Protein AF-A0A7S4JTB4-F1 (afdb_monomer_lite)

pLDDT: mean 76.9, std 19.23, range [37.88, 97.69]

Foldseek 3Di:
DDDDDDDDDDDDDDDDDPDDDDPPPDPDDPPPPPPPDQPPVVVVVVVQVVVPKDADAQWDWDDPSSPDIDIDGPDDDDPPDDGIDGDPVPDDDDDPDDD

Secondary structure (DSSP, 8-state):
----------PPPPPPPP----------------TT----HHHHHHHHHHTT-EE-TTEEEEESSSSSEEEEESSPPPTTS-SEE--GGG---------

Organism: NCBI:txid265563

Radius of gyration: 32.48 Å; chains: 1; bounding box: 74×37×97 Å

Sequence (99 aa):
ATARRYNNARTAPPPPPPSSLASSVANVVNVQESAEGQRDVRSMDEWATNYGVQKAEGFRLNSEDGIDYGVVTDADLPAGGPAVFVPRQMILSGGRGGA

Structure (mmCIF, N/CA/C/O backbone):
data_AF-A0A7S4JTB4-F1
#
_entry.id   AF-A0A7S4JTB4-F1
#
loop_
_atom_site.group_PDB
_atom_site.id
_atom_site.type_symbol
_atom_site.label_atom_id
_atom_site.label_alt_id
_atom_site.label_comp_id
_atom_site.label_asym_id
_atom_site.label_entity_id
_atom_site.label_seq_id
_atom_site.pdbx_PDB_ins_code
_atom_site.Cartn_x
_atom_site.Cartn_y
_atom_site.Cartn_z
_atom_site.occupancy
_atom_site.B_iso_or_equiv
_atom_site.auth_seq_id
_atom_site.auth_comp_id
_atom_site.auth_asym_id
_atom_site.auth_atom_id
_atom_site.pdbx_PDB_model_num
ATOM 1 N N . ALA A 1 1 ? 55.878 18.435 -79.604 1.00 40.88 1 ALA A N 1
ATOM 2 C CA . ALA A 1 1 ? 54.959 18.755 -78.495 1.00 40.88 1 ALA A CA 1
ATOM 3 C C . ALA A 1 1 ? 53.557 18.910 -79.074 1.00 40.88 1 ALA A C 1
ATOM 5 O O . ALA A 1 1 ? 53.328 19.862 -79.805 1.00 40.88 1 ALA A O 1
ATOM 6 N N . THR A 1 2 ? 52.655 17.958 -78.826 1.00 39.53 2 THR A N 1
ATOM 7 C CA . THR A 1 2 ? 51.287 17.974 -79.375 1.00 39.53 2 THR A CA 1
ATOM 8 C C . THR A 1 2 ? 50.309 17.939 -78.207 1.00 39.53 2 THR A C 1
ATOM 10 O O . THR A 1 2 ? 50.268 16.962 -77.461 1.00 39.53 2 THR A O 1
ATOM 13 N N . ALA A 1 3 ? 49.575 19.036 -78.001 1.00 42.66 3 ALA A N 1
ATOM 14 C CA . ALA A 1 3 ? 48.685 19.228 -76.864 1.00 42.66 3 ALA A CA 1
ATOM 15 C C . ALA A 1 3 ? 47.226 18.882 -77.209 1.00 42.66 3 ALA A C 1
ATOM 17 O O . ALA A 1 3 ? 46.612 19.487 -78.080 1.00 42.66 3 ALA A O 1
ATOM 18 N N . ARG A 1 4 ? 46.732 17.884 -76.468 1.00 41.28 4 ARG A N 1
ATOM 19 C CA . ARG A 1 4 ? 45.391 17.682 -75.885 1.00 41.28 4 ARG A CA 1
ATOM 20 C C . ARG A 1 4 ? 44.133 18.041 -76.694 1.00 41.28 4 ARG A C 1
ATOM 22 O O . ARG A 1 4 ? 43.732 19.192 -76.816 1.00 41.28 4 ARG A O 1
ATOM 29 N N . ARG A 1 5 ? 43.400 16.971 -77.024 1.00 44.53 5 ARG A N 1
ATOM 30 C CA . ARG A 1 5 ? 41.936 16.933 -77.153 1.00 44.53 5 ARG A CA 1
ATOM 31 C C . ARG A 1 5 ? 41.272 17.292 -75.813 1.00 44.53 5 ARG A C 1
ATOM 33 O O . ARG A 1 5 ? 41.669 16.750 -74.784 1.00 44.53 5 ARG A O 1
ATOM 40 N N . TYR A 1 6 ? 40.217 18.102 -75.844 1.00 37.88 6 TYR A N 1
ATOM 41 C CA . TYR A 1 6 ? 39.200 18.149 -74.790 1.00 37.88 6 TYR A CA 1
ATOM 42 C C . TYR A 1 6 ? 38.016 17.290 -75.240 1.00 37.88 6 TYR A C 1
ATOM 44 O O . TYR A 1 6 ? 37.432 17.567 -76.284 1.00 37.88 6 TYR A O 1
ATOM 52 N N . ASN A 1 7 ? 37.671 16.249 -74.480 1.00 49.00 7 ASN A N 1
ATOM 53 C CA . ASN A 1 7 ? 36.415 15.523 -74.653 1.00 49.00 7 ASN A CA 1
ATOM 54 C C . ASN A 1 7 ? 35.642 15.607 -73.332 1.00 49.00 7 ASN A C 1
ATOM 56 O O . ASN A 1 7 ? 36.079 15.070 -72.316 1.00 49.00 7 ASN A O 1
ATOM 60 N N . ASN A 1 8 ? 34.532 16.343 -73.349 1.00 50.09 8 ASN A N 1
ATOM 61 C CA . ASN A 1 8 ? 33.604 16.479 -72.232 1.00 50.09 8 ASN A CA 1
ATOM 62 C C . ASN A 1 8 ? 32.830 15.168 -72.046 1.00 50.09 8 ASN A C 1
ATOM 64 O O . ASN A 1 8 ? 32.005 14.825 -72.888 1.00 50.09 8 ASN A O 1
ATOM 68 N N . ALA A 1 9 ? 33.030 14.482 -70.923 1.00 43.50 9 ALA A N 1
ATOM 69 C CA . ALA A 1 9 ? 32.124 13.438 -70.456 1.00 43.50 9 ALA A CA 1
ATOM 70 C C . ALA A 1 9 ? 31.444 13.928 -69.169 1.00 43.50 9 ALA A C 1
ATOM 72 O O . ALA A 1 9 ? 32.070 13.999 -68.114 1.00 43.50 9 ALA A O 1
ATOM 73 N N . ARG A 1 10 ? 30.163 14.310 -69.262 1.00 48.00 10 ARG A N 1
ATOM 74 C CA . ARG A 1 10 ? 29.300 14.532 -68.092 1.00 48.00 10 ARG A CA 1
ATOM 75 C C . ARG A 1 10 ? 28.951 13.170 -67.492 1.00 48.00 10 ARG A C 1
ATOM 77 O O . ARG A 1 10 ? 28.221 12.404 -68.111 1.00 48.00 10 ARG A O 1
ATOM 84 N N . THR A 1 11 ? 29.459 12.875 -66.304 1.00 56.25 11 THR A N 1
ATOM 85 C CA . THR A 1 11 ? 29.072 11.707 -65.501 1.00 56.25 11 THR A CA 1
ATOM 86 C C . THR A 1 11 ? 27.776 12.008 -64.747 1.00 56.25 11 THR A C 1
ATOM 88 O O . THR A 1 11 ? 27.712 12.983 -64.000 1.00 56.25 11 THR A O 1
ATO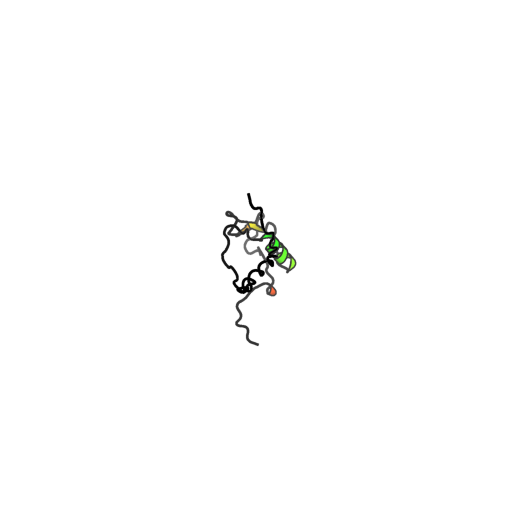M 91 N N . ALA A 1 12 ? 26.737 11.197 -64.957 1.00 59.25 12 ALA A N 1
ATOM 92 C CA . ALA A 1 12 ? 25.500 11.249 -64.175 1.00 59.25 12 ALA A CA 1
ATOM 93 C C . ALA A 1 12 ? 25.758 10.826 -62.709 1.00 59.25 12 ALA A C 1
ATOM 95 O O . ALA A 1 12 ? 26.659 10.014 -62.475 1.00 59.25 12 ALA A O 1
ATOM 96 N N . PRO A 1 13 ? 25.007 11.355 -61.723 1.00 62.97 13 PRO A N 1
ATOM 97 C CA . PRO A 1 13 ? 25.146 10.937 -60.329 1.00 62.97 13 PRO A CA 1
ATOM 98 C C . PRO A 1 13 ? 24.696 9.475 -60.135 1.00 62.97 13 PRO A C 1
ATOM 100 O O . PRO A 1 13 ? 23.813 9.008 -60.861 1.00 62.97 13 PRO A O 1
ATOM 103 N N . PRO A 1 14 ? 25.289 8.742 -59.173 1.00 66.19 14 PRO A N 1
ATOM 104 C CA . PRO A 1 14 ? 24.919 7.357 -58.894 1.00 66.19 14 PRO A CA 1
ATOM 105 C C . PRO A 1 14 ? 23.475 7.253 -58.368 1.00 66.19 14 PRO A C 1
ATOM 107 O O . PRO A 1 14 ? 22.991 8.190 -57.726 1.00 66.19 14 PRO A O 1
ATOM 110 N N . PRO A 1 15 ? 22.778 6.127 -58.616 1.00 68.31 15 PRO A N 1
ATOM 111 C CA . PRO A 1 15 ? 21.440 5.902 -58.079 1.00 68.31 15 PRO A CA 1
ATOM 112 C C . PRO A 1 15 ? 21.463 5.842 -56.541 1.00 68.31 15 PRO A C 1
ATOM 114 O O . PRO A 1 15 ? 22.468 5.420 -55.960 1.00 68.31 15 PRO A O 1
ATOM 117 N N . PRO A 1 16 ? 20.367 6.240 -55.867 1.00 68.38 16 PRO A N 1
ATOM 118 C CA . PRO A 1 16 ? 20.259 6.106 -54.419 1.00 68.38 16 PRO A CA 1
ATOM 119 C C . PRO A 1 16 ? 20.308 4.624 -54.001 1.00 68.38 16 PRO A C 1
ATOM 121 O O . PRO A 1 16 ? 19.857 3.758 -54.759 1.00 68.38 16 PRO A O 1
ATOM 124 N N . PRO A 1 17 ? 20.841 4.309 -52.806 1.00 66.50 17 PRO A N 1
ATOM 125 C CA . PRO A 1 17 ? 20.859 2.943 -52.293 1.00 66.50 17 PRO A CA 1
ATOM 126 C C . PRO A 1 17 ? 19.429 2.408 -52.085 1.00 66.50 17 PRO A C 1
ATOM 128 O O . PRO A 1 17 ? 18.518 3.195 -51.807 1.00 66.50 17 PRO A O 1
ATOM 131 N N . PRO A 1 18 ? 19.208 1.083 -52.193 1.00 56.19 18 PRO A N 1
ATOM 132 C CA . PRO A 1 18 ? 17.899 0.491 -51.943 1.00 56.19 18 PRO A CA 1
ATOM 133 C C . PRO A 1 18 ? 17.479 0.734 -50.490 1.00 56.19 18 PRO A C 1
ATOM 135 O O . PRO A 1 18 ? 18.248 0.491 -49.561 1.00 56.19 18 PRO A O 1
ATOM 138 N N . SER A 1 19 ? 16.249 1.218 -50.307 1.00 64.44 19 SER A N 1
ATOM 139 C CA . SER A 1 19 ? 15.635 1.447 -49.001 1.00 64.44 19 SER A CA 1
ATOM 140 C C . SER A 1 19 ? 15.664 0.165 -48.169 1.00 64.44 19 SER A C 1
ATOM 142 O O . SER A 1 19 ? 15.027 -0.835 -48.498 1.00 64.44 19 SER A O 1
ATOM 144 N N . SER A 1 20 ? 16.437 0.198 -47.090 1.00 59.25 20 SER A N 1
ATOM 145 C CA . SER A 1 20 ? 16.555 -0.872 -46.111 1.00 59.25 20 SER A CA 1
ATOM 146 C C . SER A 1 20 ? 15.214 -1.120 -45.410 1.00 59.25 20 SER A C 1
ATOM 148 O O . SER A 1 20 ? 14.720 -0.259 -44.691 1.00 59.25 20 SER A O 1
ATOM 150 N N . LEU A 1 21 ? 14.658 -2.299 -45.701 1.00 47.50 21 LEU A N 1
ATOM 151 C CA . LEU A 1 21 ? 13.802 -3.191 -44.908 1.00 47.50 21 LEU A CA 1
ATOM 152 C C . LEU A 1 21 ? 12.945 -2.547 -43.806 1.00 47.50 21 LEU A C 1
ATOM 154 O O . LEU A 1 21 ? 13.442 -2.070 -42.791 1.00 47.50 21 LEU A O 1
ATOM 158 N N . ALA A 1 22 ? 11.629 -2.645 -44.001 1.00 53.72 22 ALA A N 1
ATOM 159 C CA . ALA A 1 22 ? 10.598 -2.320 -43.030 1.00 53.72 22 ALA A CA 1
ATOM 160 C C . ALA A 1 22 ? 10.946 -2.833 -41.623 1.00 53.72 22 ALA A C 1
ATOM 162 O O . ALA A 1 22 ? 11.211 -4.023 -41.436 1.00 53.72 22 ALA A O 1
ATOM 163 N N . SER A 1 23 ? 10.884 -1.938 -40.634 1.00 52.12 23 SER A N 1
ATOM 164 C CA . SER A 1 23 ? 10.853 -2.303 -39.221 1.00 52.12 23 SER A CA 1
ATOM 165 C C . SER A 1 23 ? 9.653 -3.214 -38.980 1.00 52.12 23 SER A C 1
ATOM 167 O O . SER A 1 23 ? 8.528 -2.751 -38.805 1.00 52.12 23 SER A O 1
ATOM 169 N N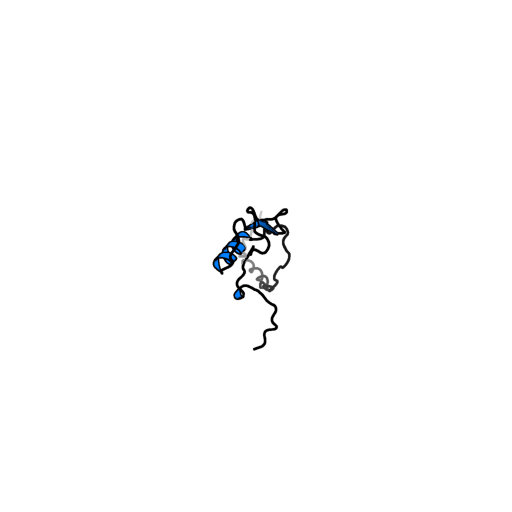 . SER A 1 24 ? 9.884 -4.524 -38.979 1.00 57.94 24 SER A N 1
ATOM 170 C CA . SER A 1 24 ? 8.979 -5.463 -38.335 1.00 57.94 24 SER A CA 1
ATOM 171 C C . SER A 1 24 ? 9.022 -5.131 -36.852 1.00 57.94 24 SER A C 1
ATOM 173 O O . SER A 1 24 ? 9.948 -5.536 -36.150 1.00 57.94 24 SER A O 1
ATOM 175 N N . VAL A 1 25 ? 8.050 -4.348 -36.386 1.00 57.56 25 VAL A N 1
ATOM 176 C CA . VAL A 1 25 ? 7.811 -4.143 -34.961 1.00 57.56 25 VAL A CA 1
ATOM 177 C C . VAL A 1 25 ? 7.426 -5.510 -34.413 1.00 57.56 25 VAL A C 1
ATOM 179 O O . VAL A 1 25 ? 6.289 -5.958 -34.536 1.00 57.56 25 VAL A O 1
ATOM 182 N N . ALA A 1 26 ? 8.413 -6.239 -33.905 1.00 60.06 26 ALA A N 1
ATOM 183 C CA . ALA A 1 26 ? 8.149 -7.446 -33.162 1.00 60.06 26 ALA A CA 1
ATOM 184 C C . ALA A 1 26 ? 7.350 -6.998 -31.932 1.00 60.06 26 ALA A C 1
ATOM 186 O O . ALA A 1 26 ? 7.824 -6.154 -31.173 1.00 60.06 26 ALA A O 1
ATOM 187 N N . ASN A 1 27 ? 6.134 -7.520 -31.753 1.00 66.06 27 ASN A N 1
ATOM 188 C CA . ASN A 1 27 ? 5.347 -7.360 -30.524 1.00 66.06 27 ASN A CA 1
ATOM 189 C C . ASN A 1 27 ? 6.016 -8.150 -29.385 1.00 66.06 27 ASN A C 1
ATOM 191 O O . ASN A 1 27 ? 5.439 -9.070 -28.812 1.00 66.06 27 ASN A O 1
ATOM 195 N N . VAL A 1 28 ? 7.286 -7.859 -29.127 1.00 66.06 28 VAL A N 1
ATOM 196 C CA . VAL A 1 28 ? 8.102 -8.498 -28.111 1.00 66.06 28 VAL A CA 1
ATOM 197 C C . VAL A 1 28 ? 8.060 -7.574 -26.914 1.00 66.06 28 VAL A C 1
ATOM 199 O O . VAL A 1 28 ? 8.659 -6.501 -26.909 1.00 66.06 28 VAL A O 1
ATOM 202 N N . VAL A 1 29 ? 7.307 -7.993 -25.903 1.00 66.44 29 VAL A N 1
ATOM 203 C CA . VAL A 1 29 ? 7.379 -7.382 -24.581 1.00 66.44 29 VAL A CA 1
ATOM 204 C C . VAL A 1 29 ? 8.640 -7.927 -23.928 1.00 66.44 29 VAL A C 1
ATOM 206 O O . VAL A 1 29 ? 8.738 -9.123 -23.654 1.00 66.44 29 VAL A O 1
ATOM 209 N N . ASN A 1 30 ? 9.630 -7.062 -23.722 1.00 68.38 30 ASN A N 1
ATOM 210 C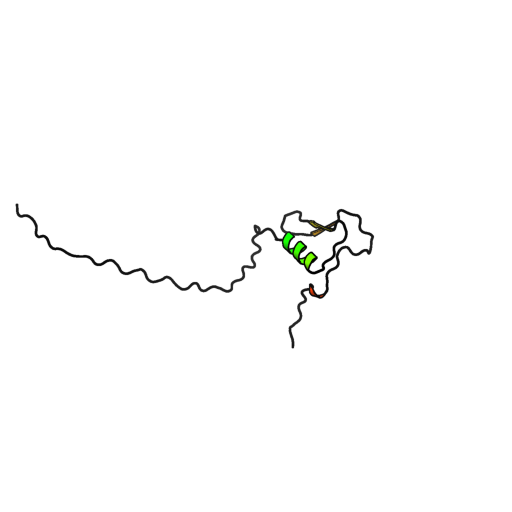 CA . ASN A 1 30 ? 10.795 -7.417 -22.932 1.00 68.38 30 ASN A CA 1
ATOM 211 C C . ASN A 1 30 ? 10.375 -7.522 -21.459 1.00 68.38 30 ASN A C 1
ATOM 213 O O . ASN A 1 30 ? 10.138 -6.505 -20.816 1.00 68.38 30 ASN A O 1
ATOM 217 N N . VAL A 1 31 ? 10.262 -8.750 -20.948 1.00 67.81 31 VAL A N 1
ATOM 218 C CA . VAL A 1 31 ? 9.991 -9.040 -19.525 1.00 67.81 31 VAL A CA 1
ATOM 219 C C . VAL A 1 31 ? 11.299 -9.249 -18.754 1.00 67.81 31 VAL A C 1
ATOM 221 O O . VAL A 1 31 ? 11.282 -9.691 -17.611 1.00 67.81 31 VAL A O 1
ATOM 224 N N . GLN A 1 32 ? 12.460 -8.973 -19.363 1.00 67.00 32 GLN A N 1
ATOM 225 C CA . GLN A 1 32 ? 13.691 -8.891 -18.585 1.00 67.00 32 GLN A CA 1
ATOM 226 C C .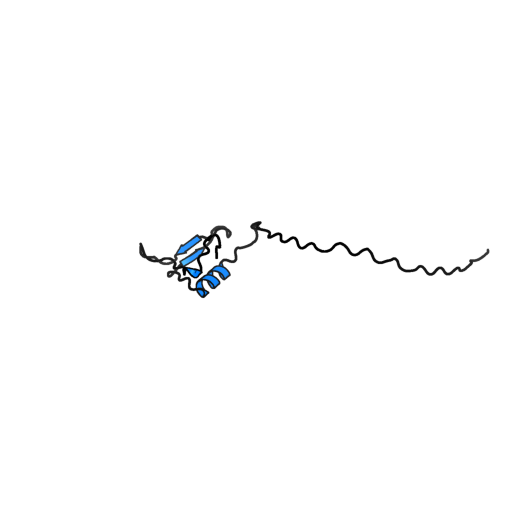 GLN A 1 32 ? 13.502 -7.768 -17.569 1.00 67.00 32 GLN A C 1
ATOM 228 O O . GLN A 1 32 ? 13.359 -6.603 -17.938 1.00 67.00 32 GLN A O 1
ATOM 233 N N . GLU A 1 33 ? 13.493 -8.138 -16.294 1.00 60.16 33 GLU A N 1
ATOM 234 C CA . GLU A 1 33 ? 13.724 -7.211 -15.202 1.00 60.16 33 GLU A CA 1
ATOM 235 C C . GLU A 1 33 ? 15.153 -6.708 -15.407 1.00 60.16 33 GLU A C 1
ATOM 237 O O . GLU A 1 33 ? 16.125 -7.377 -15.060 1.00 60.16 33 GLU A O 1
ATOM 242 N N . SER A 1 34 ? 15.311 -5.593 -16.126 1.00 57.84 34 SER A N 1
ATOM 243 C CA . SER A 1 34 ? 16.595 -4.912 -16.169 1.00 57.84 34 SER A CA 1
ATOM 244 C C . SER A 1 34 ? 16.943 -4.642 -14.713 1.00 57.84 34 SER A C 1
ATOM 246 O O . SER A 1 34 ? 16.262 -3.850 -14.073 1.00 57.84 34 SER A O 1
ATOM 248 N N . ALA A 1 35 ? 17.980 -5.297 -14.193 1.00 52.59 35 ALA A N 1
ATOM 249 C CA . ALA A 1 35 ? 18.470 -5.114 -12.825 1.00 52.59 35 ALA A CA 1
ATOM 250 C C . ALA A 1 35 ? 18.848 -3.647 -12.502 1.00 52.59 35 ALA A C 1
ATOM 252 O O . ALA A 1 35 ? 19.187 -3.319 -11.374 1.00 52.59 35 ALA A O 1
ATOM 253 N N . GLU A 1 36 ? 18.783 -2.762 -13.501 1.00 53.88 36 GLU A N 1
ATOM 254 C CA . GLU A 1 36 ? 19.045 -1.325 -13.436 1.00 53.88 36 GLU A CA 1
ATOM 255 C C . GLU A 1 36 ? 17.761 -0.467 -13.444 1.00 53.88 36 GLU A C 1
ATOM 257 O O . GLU A 1 36 ? 17.818 0.750 -13.274 1.00 53.88 36 GLU A O 1
ATOM 262 N N . GLY A 1 37 ? 16.591 -1.072 -13.669 1.00 62.09 37 GLY A N 1
ATOM 263 C CA . GLY A 1 37 ? 15.306 -0.384 -13.708 1.00 62.09 37 GLY A CA 1
ATOM 264 C C . GLY A 1 37 ? 14.696 -0.293 -12.317 1.00 62.09 37 GLY A C 1
ATOM 265 O O . GLY A 1 37 ? 13.999 -1.209 -11.890 1.00 62.09 37 GLY A O 1
ATOM 266 N N . GLN A 1 38 ? 14.940 0.816 -11.617 1.00 72.31 38 GLN A N 1
ATOM 267 C CA . GLN A 1 38 ? 14.274 1.128 -10.351 1.00 72.31 38 GLN A CA 1
ATOM 268 C C . GLN A 1 38 ? 12.751 0.950 -10.500 1.00 72.31 38 GLN A C 1
ATOM 270 O O . GLN A 1 38 ? 12.136 1.562 -11.378 1.00 72.31 38 GLN A O 1
ATOM 275 N N . ARG A 1 39 ? 12.126 0.128 -9.645 1.00 80.69 39 ARG A N 1
ATOM 276 C CA . ARG A 1 39 ? 10.662 -0.011 -9.628 1.00 80.69 39 ARG A CA 1
ATOM 277 C C . ARG A 1 39 ? 10.026 1.342 -9.298 1.00 80.69 39 ARG A C 1
ATOM 279 O O . ARG A 1 39 ? 10.397 1.979 -8.312 1.00 80.69 39 ARG A O 1
ATOM 286 N N . ASP A 1 40 ? 9.032 1.761 -10.080 1.00 86.81 40 ASP A N 1
ATOM 287 C CA . ASP A 1 40 ? 8.265 2.983 -9.811 1.00 86.81 40 ASP A CA 1
ATOM 288 C C . ASP A 1 40 ? 7.210 2.746 -8.718 1.00 86.81 40 ASP A C 1
ATOM 290 O O . ASP A 1 40 ? 5.997 2.683 -8.937 1.00 86.81 40 ASP A O 1
ATOM 294 N N . VAL A 1 41 ? 7.709 2.545 -7.502 1.00 90.50 41 VAL A N 1
ATOM 295 C CA . VAL A 1 41 ? 6.893 2.257 -6.321 1.00 90.50 41 VAL A CA 1
ATOM 296 C C . VAL A 1 41 ? 6.115 3.490 -5.874 1.00 90.50 41 VAL A C 1
ATOM 298 O O . VAL A 1 41 ? 5.008 3.367 -5.353 1.00 90.50 41 VAL A O 1
ATOM 301 N N . ARG A 1 42 ? 6.666 4.684 -6.113 1.00 90.69 42 ARG A N 1
ATOM 302 C CA . ARG A 1 42 ? 6.025 5.941 -5.735 1.00 90.69 42 ARG A CA 1
ATOM 303 C C . ARG A 1 42 ? 4.741 6.155 -6.525 1.00 90.69 42 ARG A C 1
ATOM 305 O O . ARG A 1 42 ? 3.699 6.378 -5.912 1.00 90.69 42 ARG A O 1
ATOM 312 N N . SER A 1 43 ? 4.791 6.066 -7.854 1.00 93.06 43 SER A N 1
ATOM 313 C CA . SER A 1 43 ? 3.577 6.242 -8.652 1.00 93.06 43 SER A CA 1
ATOM 314 C C . SER A 1 43 ? 2.576 5.112 -8.427 1.00 93.06 43 SER A C 1
ATOM 316 O O . SER A 1 43 ? 1.374 5.365 -8.468 1.00 93.06 43 SER A O 1
ATOM 318 N N . MET A 1 44 ? 3.035 3.896 -8.107 1.00 93.81 44 MET A N 1
ATOM 319 C CA . MET A 1 44 ? 2.149 2.805 -7.687 1.00 93.81 44 MET A CA 1
ATOM 320 C C . MET A 1 44 ? 1.409 3.126 -6.379 1.00 93.81 44 MET A C 1
ATOM 322 O O . MET A 1 44 ? 0.193 2.959 -6.325 1.00 93.81 44 MET A O 1
ATOM 326 N N . ASP A 1 45 ? 2.101 3.631 -5.354 1.00 95.00 45 ASP A N 1
ATOM 327 C CA . ASP A 1 45 ? 1.493 3.992 -4.064 1.00 95.00 45 ASP A CA 1
ATOM 328 C C . ASP A 1 45 ? 0.533 5.192 -4.181 1.00 95.00 45 ASP A C 1
ATOM 330 O O . ASP A 1 45 ? -0.566 5.186 -3.610 1.00 95.00 45 ASP A O 1
ATOM 334 N N . GLU A 1 46 ? 0.911 6.200 -4.974 1.00 95.88 46 GLU A N 1
ATOM 335 C CA . GLU A 1 46 ? 0.057 7.349 -5.298 1.00 95.88 46 GLU A CA 1
ATOM 336 C C . GLU A 1 46 ? -1.201 6.898 -6.058 1.00 95.88 46 GLU A C 1
ATOM 338 O O . GLU A 1 46 ? -2.320 7.258 -5.682 1.00 95.88 46 GLU A O 1
ATOM 343 N N . TRP A 1 47 ? -1.046 6.057 -7.086 1.00 96.19 47 TRP A N 1
ATOM 344 C CA . TRP A 1 47 ? -2.169 5.458 -7.807 1.00 96.19 47 TRP A CA 1
ATOM 345 C C . TRP A 1 47 ? -3.064 4.652 -6.865 1.00 96.19 47 TRP A C 1
ATOM 347 O O . TRP A 1 47 ? -4.276 4.855 -6.847 1.00 96.19 47 TRP A O 1
ATOM 357 N N . ALA A 1 48 ? -2.489 3.787 -6.033 1.00 96.44 48 ALA A N 1
ATOM 358 C CA . ALA A 1 48 ? -3.253 2.935 -5.137 1.00 96.44 48 ALA A CA 1
ATOM 359 C C . ALA A 1 48 ? -4.116 3.757 -4.168 1.00 96.44 48 ALA A C 1
ATOM 361 O O . ALA A 1 48 ? -5.316 3.505 -4.020 1.00 96.44 48 ALA A O 1
ATOM 362 N N . THR A 1 49 ? -3.518 4.788 -3.569 1.00 96.25 49 THR A N 1
ATOM 363 C CA . THR A 1 49 ? -4.207 5.712 -2.659 1.00 96.25 49 THR A CA 1
ATOM 364 C C . THR A 1 49 ? -5.339 6.451 -3.381 1.00 96.25 49 THR A C 1
ATOM 366 O O . THR A 1 49 ? -6.459 6.520 -2.874 1.00 96.25 49 THR A O 1
ATOM 369 N N . ASN A 1 50 ? -5.094 6.920 -4.609 1.00 97.44 50 ASN A N 1
ATOM 370 C CA . ASN A 1 50 ? -6.100 7.612 -5.423 1.00 97.44 50 ASN A CA 1
ATOM 371 C C . ASN A 1 50 ? -7.293 6.722 -5.816 1.00 97.44 50 ASN A C 1
ATOM 373 O O . ASN A 1 50 ? -8.380 7.238 -6.070 1.00 97.44 50 ASN A O 1
ATOM 377 N N . TYR A 1 51 ? -7.117 5.398 -5.844 1.00 97.00 51 TYR A N 1
ATOM 378 C CA . TYR A 1 51 ? -8.172 4.431 -6.168 1.00 97.00 51 TYR A CA 1
ATOM 379 C C . TYR A 1 51 ? -8.807 3.764 -4.934 1.00 97.00 51 TYR A C 1
ATOM 381 O O . TYR A 1 51 ? -9.614 2.839 -5.069 1.00 97.00 51 TYR A O 1
ATOM 389 N N . GLY A 1 52 ? -8.524 4.284 -3.735 1.00 96.69 52 GLY A N 1
ATOM 390 C CA . GLY A 1 52 ? -9.240 3.943 -2.505 1.00 96.69 52 GLY A CA 1
ATOM 391 C C . GLY A 1 52 ? -8.515 2.971 -1.577 1.00 96.69 52 GLY A C 1
ATOM 392 O O . GLY A 1 52 ? -9.128 2.512 -0.611 1.00 96.69 52 GLY A O 1
ATOM 393 N N . VAL A 1 53 ? -7.240 2.659 -1.832 1.00 97.69 53 VAL A N 1
ATOM 394 C CA . VAL A 1 53 ? -6.409 1.981 -0.827 1.00 97.69 53 VAL A CA 1
ATOM 395 C C . VAL A 1 53 ? -6.261 2.887 0.389 1.00 97.69 53 VAL A C 1
ATOM 397 O O . VAL A 1 53 ? -5.942 4.069 0.266 1.00 97.69 53 VAL A O 1
ATOM 400 N N . GLN A 1 54 ? -6.489 2.319 1.571 1.00 97.00 54 GLN A N 1
ATOM 401 C CA . GLN A 1 54 ? -6.288 3.004 2.846 1.00 97.00 54 GLN A CA 1
ATOM 402 C C . GLN A 1 54 ? -5.162 2.314 3.603 1.00 97.00 54 GLN A C 1
ATOM 404 O O . GLN A 1 54 ? -5.104 1.085 3.668 1.00 97.00 54 GLN A O 1
ATOM 409 N N . LYS A 1 55 ? -4.266 3.114 4.169 1.00 96.06 55 LYS A N 1
ATOM 410 C CA . LYS A 1 55 ? -3.066 2.661 4.868 1.00 96.06 55 LYS A CA 1
ATOM 411 C C . LYS A 1 55 ? -3.152 3.109 6.321 1.00 96.06 55 LYS A C 1
ATOM 413 O O . LYS A 1 55 ? -3.611 4.222 6.583 1.00 96.06 55 LYS A O 1
ATOM 418 N N . ALA A 1 56 ? -2.740 2.250 7.247 1.00 95.00 56 ALA A N 1
ATOM 419 C CA . ALA A 1 56 ? -2.620 2.636 8.645 1.00 95.00 56 ALA A CA 1
ATOM 420 C C . ALA A 1 56 ? -1.554 3.730 8.822 1.00 95.00 56 ALA A C 1
ATOM 422 O O . ALA A 1 56 ? -0.689 3.928 7.963 1.00 95.00 56 ALA A O 1
ATOM 423 N N . GLU A 1 57 ? -1.612 4.446 9.941 1.00 92.88 57 GLU A N 1
ATOM 424 C CA . GLU A 1 57 ? -0.595 5.441 10.273 1.00 92.88 57 GLU A CA 1
ATOM 425 C C . GLU A 1 57 ? 0.800 4.800 10.312 1.00 92.88 57 GLU A C 1
ATOM 427 O O . GLU A 1 57 ? 0.977 3.681 10.788 1.00 92.88 57 GLU A O 1
ATOM 432 N N . GLY A 1 58 ? 1.793 5.496 9.755 1.00 92.50 58 GLY A N 1
ATOM 433 C CA . GLY A 1 58 ? 3.167 5.003 9.682 1.00 92.50 58 GLY A CA 1
ATOM 434 C C . GLY A 1 58 ? 3.402 3.885 8.661 1.00 92.50 58 GLY A C 1
ATOM 435 O O . GLY A 1 58 ? 4.546 3.476 8.509 1.00 92.50 58 GLY A O 1
ATOM 436 N N . PHE A 1 59 ? 2.386 3.402 7.935 1.00 94.94 59 PHE A N 1
ATOM 437 C CA . PHE A 1 59 ? 2.573 2.408 6.874 1.00 94.94 59 PHE A CA 1
ATOM 438 C C . PHE A 1 59 ? 3.391 2.998 5.720 1.00 94.94 59 PHE A C 1
ATOM 440 O O . PHE A 1 59 ? 2.973 3.975 5.084 1.00 94.94 59 PHE A O 1
ATOM 447 N N . ARG A 1 60 ? 4.529 2.375 5.402 1.00 93.75 60 ARG A N 1
ATOM 448 C CA . ARG A 1 60 ? 5.393 2.768 4.282 1.00 93.75 60 ARG A CA 1
ATOM 449 C C . ARG A 1 60 ? 5.944 1.554 3.540 1.00 93.75 60 ARG A C 1
ATOM 451 O O . ARG A 1 60 ? 6.160 0.492 4.121 1.00 93.75 60 ARG A O 1
ATOM 458 N N . LEU A 1 61 ? 6.185 1.737 2.243 1.00 93.62 61 LEU A N 1
ATOM 459 C CA . LEU A 1 61 ? 6.936 0.788 1.427 1.00 93.62 61 LEU A CA 1
ATOM 460 C C . LEU A 1 61 ? 8.426 1.081 1.586 1.00 93.62 61 LEU A C 1
ATOM 462 O O . LEU A 1 61 ? 8.846 2.231 1.445 1.00 93.62 61 LEU A O 1
ATOM 466 N N . ASN A 1 62 ? 9.208 0.049 1.877 1.00 93.00 62 ASN A N 1
ATOM 467 C CA . ASN A 1 62 ? 10.648 0.151 2.079 1.00 93.00 62 ASN A CA 1
ATOM 468 C C . ASN A 1 62 ? 11.375 -0.972 1.338 1.00 93.00 62 ASN A C 1
ATOM 470 O O . ASN A 1 62 ? 10.802 -2.034 1.106 1.00 93.00 62 ASN A O 1
ATOM 474 N N . SER A 1 63 ? 12.635 -0.742 0.990 1.00 91.31 63 SER A N 1
ATOM 475 C CA . SER A 1 63 ? 13.491 -1.726 0.331 1.00 91.31 63 SER A CA 1
ATOM 476 C C . SER A 1 63 ? 14.894 -1.671 0.926 1.00 91.31 63 SER A C 1
ATOM 478 O O . SER A 1 63 ? 15.375 -0.589 1.266 1.00 91.31 63 SER A O 1
ATOM 480 N N . GLU A 1 64 ? 15.535 -2.831 1.070 1.00 88.38 64 GLU A N 1
ATOM 481 C CA . GLU A 1 64 ? 16.928 -2.933 1.527 1.00 88.38 64 GLU A CA 1
ATOM 482 C C . GLU A 1 64 ? 17.922 -2.879 0.357 1.00 88.38 64 GLU A C 1
ATOM 484 O O . GLU A 1 64 ? 19.029 -2.366 0.516 1.00 88.38 64 GLU A O 1
ATOM 489 N N . ASP A 1 65 ? 17.523 -3.364 -0.822 1.00 86.00 65 ASP A N 1
ATOM 490 C CA . ASP A 1 65 ? 18.369 -3.516 -2.012 1.00 86.00 65 ASP A CA 1
ATOM 491 C C . ASP A 1 65 ? 17.919 -2.661 -3.214 1.00 86.00 65 ASP A C 1
ATOM 493 O O . ASP A 1 65 ? 18.603 -2.606 -4.235 1.00 86.00 65 ASP A O 1
ATOM 497 N N . GLY A 1 66 ? 16.785 -1.966 -3.096 1.00 83.00 66 GLY A N 1
ATOM 498 C CA . GLY A 1 66 ? 16.167 -1.173 -4.160 1.00 83.00 66 GLY A CA 1
ATOM 499 C C . GLY A 1 66 ? 15.383 -1.994 -5.191 1.00 83.00 66 GLY A C 1
ATOM 500 O O . GLY A 1 66 ? 14.838 -1.406 -6.130 1.00 83.00 66 GLY A O 1
ATOM 501 N N . ILE A 1 67 ? 15.309 -3.316 -5.023 1.00 81.94 67 ILE A N 1
ATOM 502 C CA . ILE A 1 67 ? 14.680 -4.259 -5.956 1.00 81.94 67 ILE A CA 1
ATOM 503 C C . ILE A 1 67 ? 13.424 -4.838 -5.309 1.00 81.94 67 ILE A C 1
ATOM 505 O O . ILE A 1 67 ? 12.313 -4.687 -5.837 1.00 81.94 67 ILE A O 1
ATOM 509 N N . ASP A 1 68 ? 13.582 -5.439 -4.132 1.00 85.88 68 ASP A N 1
ATOM 510 C CA . ASP A 1 68 ? 12.493 -6.034 -3.377 1.00 85.88 68 ASP A CA 1
ATOM 511 C C . ASP A 1 68 ? 11.938 -5.037 -2.364 1.00 85.88 68 ASP A C 1
ATOM 513 O O . ASP A 1 68 ? 12.658 -4.449 -1.557 1.00 85.88 68 ASP A O 1
ATOM 517 N N . TYR A 1 69 ? 10.621 -4.830 -2.415 1.00 91.00 69 TYR A N 1
ATOM 518 C CA . TYR A 1 69 ? 9.922 -3.894 -1.543 1.00 91.00 69 TYR A CA 1
ATOM 519 C C . TYR A 1 69 ? 9.028 -4.649 -0.569 1.00 91.00 69 TYR A C 1
ATOM 521 O O . TYR A 1 69 ? 8.190 -5.461 -0.965 1.00 91.00 69 TYR A O 1
ATOM 529 N N . GLY A 1 70 ? 9.196 -4.335 0.710 1.00 92.88 70 GLY A N 1
ATOM 530 C CA . GLY A 1 70 ? 8.356 -4.790 1.804 1.00 92.88 70 GLY A CA 1
ATOM 531 C C . GLY A 1 70 ? 7.566 -3.643 2.427 1.00 92.88 70 GLY A C 1
ATOM 532 O O . GLY A 1 70 ? 7.736 -2.469 2.091 1.00 92.88 70 GLY A O 1
ATOM 533 N N . VAL A 1 71 ? 6.696 -4.003 3.365 1.00 94.12 71 VAL A N 1
ATOM 534 C CA . VAL A 1 71 ? 5.943 -3.053 4.185 1.00 94.12 71 VAL A CA 1
ATOM 535 C C . VAL A 1 71 ? 6.627 -2.917 5.535 1.00 94.12 71 VAL A C 1
ATOM 537 O O . VAL A 1 71 ? 6.967 -3.917 6.166 1.00 94.12 71 VAL A O 1
ATOM 540 N N . VAL A 1 72 ? 6.760 -1.678 5.993 1.00 94.69 72 VAL A N 1
ATOM 541 C CA . VAL A 1 72 ? 7.184 -1.337 7.352 1.00 94.69 72 VAL A CA 1
ATOM 542 C C . VAL A 1 72 ? 6.199 -0.350 7.970 1.00 94.69 72 VAL A C 1
ATOM 544 O O . VAL A 1 72 ? 5.429 0.307 7.264 1.00 94.69 72 VAL A O 1
ATOM 547 N N . THR A 1 73 ? 6.220 -0.253 9.296 1.00 93.44 73 THR A N 1
ATOM 548 C CA . THR A 1 73 ? 5.407 0.698 10.057 1.00 93.44 73 THR A CA 1
ATOM 549 C C . THR A 1 73 ? 6.286 1.487 11.010 1.00 93.44 73 THR A C 1
ATOM 551 O O . THR A 1 73 ? 7.034 0.893 11.783 1.00 93.44 73 THR A O 1
ATOM 554 N N . ASP A 1 74 ? 6.168 2.811 10.991 1.00 93.69 74 ASP A N 1
ATOM 555 C CA . ASP A 1 74 ? 6.881 3.691 11.935 1.00 93.69 74 ASP A CA 1
ATOM 556 C C . ASP A 1 74 ? 6.070 4.028 13.189 1.00 93.69 74 ASP A C 1
ATOM 558 O O . ASP A 1 74 ? 6.540 4.761 14.056 1.00 93.69 74 ASP A O 1
ATOM 562 N N . ALA A 1 75 ? 4.844 3.516 13.265 1.00 91.38 75 ALA A N 1
ATOM 563 C CA . ALA A 1 75 ? 3.955 3.646 14.405 1.00 91.38 75 ALA A CA 1
ATOM 564 C C . ALA A 1 75 ? 3.513 2.257 14.875 1.00 91.38 75 ALA A C 1
ATOM 566 O O . ALA A 1 75 ? 3.400 1.324 14.075 1.0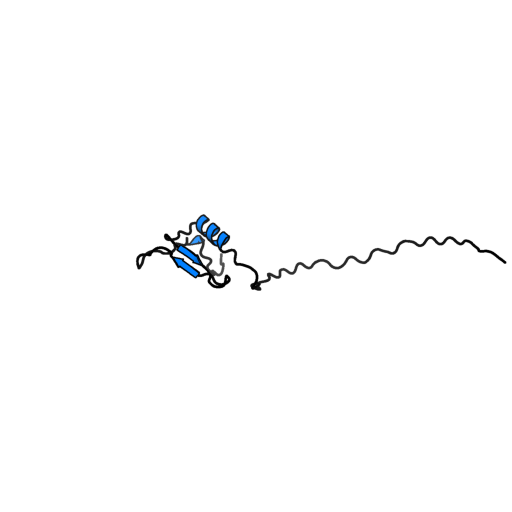0 91.38 75 ALA A O 1
ATOM 567 N N . ASP A 1 76 ? 3.246 2.135 16.174 1.00 93.00 76 ASP A N 1
ATOM 568 C CA . ASP A 1 76 ? 2.714 0.906 16.753 1.00 93.00 76 ASP A CA 1
ATOM 569 C C . ASP A 1 76 ? 1.308 0.634 16.210 1.00 93.00 76 ASP A C 1
ATOM 571 O O . ASP A 1 76 ? 0.405 1.469 16.319 1.00 93.00 76 ASP A O 1
ATOM 575 N N . LEU A 1 77 ? 1.104 -0.566 15.664 1.00 91.31 77 LEU A N 1
ATOM 576 C CA . LEU A 1 77 ? -0.214 -1.035 15.252 1.00 91.31 77 LEU A CA 1
ATOM 577 C C . LEU A 1 77 ? -0.777 -2.024 16.278 1.00 91.31 77 LEU A C 1
ATOM 579 O O . LEU A 1 77 ? -0.078 -2.956 16.688 1.00 91.31 77 LEU A O 1
ATOM 583 N N . PRO A 1 78 ? -2.052 -1.877 16.684 1.00 92.75 78 PRO A N 1
ATOM 584 C CA . PRO A 1 78 ? -2.677 -2.820 17.596 1.00 92.75 78 PRO A CA 1
ATOM 585 C C . PRO A 1 78 ? -2.791 -4.199 16.941 1.00 92.75 78 PRO A C 1
ATOM 587 O O . PRO A 1 78 ? -3.152 -4.328 15.768 1.00 92.75 78 PRO A O 1
ATOM 590 N N . ALA A 1 79 ? -2.536 -5.247 17.723 1.00 93.81 79 ALA A N 1
ATOM 591 C CA . ALA A 1 79 ? -2.696 -6.619 17.261 1.00 93.81 79 ALA A CA 1
ATOM 592 C C . ALA A 1 79 ? -4.137 -6.869 16.778 1.00 93.81 79 ALA A C 1
ATOM 594 O O . ALA A 1 79 ? -5.104 -6.534 17.462 1.00 93.81 79 ALA A O 1
ATOM 595 N N . GLY A 1 80 ? -4.275 -7.456 15.588 1.00 93.00 80 GLY A N 1
ATOM 596 C CA . GLY A 1 80 ? -5.572 -7.684 14.941 1.00 93.00 80 GLY A CA 1
ATOM 597 C C . GLY A 1 80 ? -6.188 -6.446 14.273 1.00 93.00 80 GLY A C 1
ATOM 598 O O . GLY A 1 80 ? -7.255 -6.565 13.673 1.00 93.00 80 GLY A O 1
ATOM 599 N N . GLY A 1 81 ? -5.537 -5.280 14.344 1.00 89.38 81 GLY A N 1
ATOM 600 C CA . GLY A 1 81 ? -5.935 -4.080 13.610 1.00 89.38 81 GLY A CA 1
ATOM 601 C C . GLY A 1 81 ? -5.571 -4.140 12.118 1.00 89.38 81 GLY A C 1
ATOM 602 O O . GLY A 1 81 ? -4.672 -4.888 11.723 1.00 89.38 81 GLY A O 1
ATOM 603 N N . PRO A 1 82 ? -6.254 -3.359 11.261 1.00 92.69 82 PRO A N 1
ATOM 604 C CA . PRO A 1 82 ? -5.957 -3.322 9.833 1.00 92.69 82 PRO A CA 1
ATOM 605 C C . PRO A 1 82 ? -4.683 -2.513 9.553 1.00 92.69 82 PRO A C 1
ATOM 607 O O . PRO A 1 82 ? -4.614 -1.334 9.886 1.00 92.69 82 PRO A O 1
ATOM 610 N N . ALA 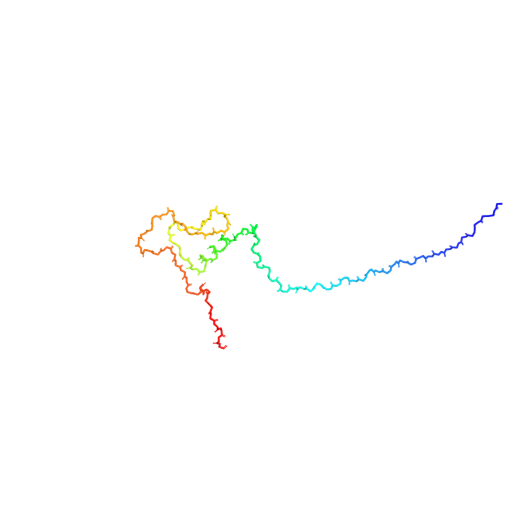A 1 83 ? -3.697 -3.122 8.890 1.00 94.12 83 ALA A N 1
ATOM 611 C CA . ALA A 1 83 ? -2.507 -2.414 8.401 1.00 94.12 83 ALA A CA 1
ATOM 612 C C . ALA A 1 83 ? -2.754 -1.725 7.045 1.00 94.12 83 ALA A C 1
ATOM 614 O O . ALA A 1 83 ? -2.289 -0.614 6.798 1.00 94.12 83 ALA A O 1
ATOM 615 N N . VAL A 1 84 ? -3.514 -2.382 6.166 1.00 95.88 84 VAL A N 1
ATOM 616 C CA . VAL A 1 84 ? -3.888 -1.880 4.842 1.00 95.88 84 VAL A CA 1
ATOM 617 C C . VAL A 1 84 ? -5.264 -2.412 4.461 1.00 95.88 84 VAL A C 1
ATOM 619 O O . VAL A 1 84 ? -5.606 -3.560 4.751 1.00 95.88 84 VAL A O 1
ATOM 622 N N . PHE A 1 85 ? -6.054 -1.579 3.797 1.00 96.56 85 PHE A N 1
ATOM 623 C CA . PHE A 1 85 ? -7.316 -1.954 3.177 1.00 96.56 85 PHE A CA 1
ATOM 624 C C . PHE A 1 85 ? -7.213 -1.758 1.666 1.00 96.56 85 PHE A C 1
ATOM 626 O O . PHE A 1 85 ? -6.868 -0.672 1.200 1.00 96.56 85 PHE A O 1
ATOM 633 N N . VAL A 1 86 ? -7.545 -2.804 0.905 1.00 97.06 86 VAL A N 1
ATOM 634 C CA . VAL A 1 86 ? -7.536 -2.786 -0.562 1.00 97.06 86 VAL A CA 1
ATOM 635 C C . VAL A 1 86 ? -8.961 -2.987 -1.078 1.00 97.06 86 VAL A C 1
ATOM 637 O O . VAL A 1 86 ? -9.572 -4.022 -0.791 1.00 97.06 86 VAL A O 1
ATOM 640 N N . PRO A 1 87 ? -9.510 -2.039 -1.855 1.00 97.31 87 PRO A N 1
ATOM 641 C CA . PRO A 1 87 ? -10.817 -2.209 -2.467 1.00 97.31 87 PRO A CA 1
ATOM 642 C C . PRO A 1 87 ? -10.873 -3.421 -3.402 1.00 97.31 87 PRO A C 1
ATOM 644 O O . PRO A 1 87 ? -9.966 -3.657 -4.200 1.00 97.31 87 PRO A O 1
ATOM 647 N N . ARG A 1 88 ? -11.985 -4.166 -3.370 1.00 95.50 88 ARG A N 1
ATOM 648 C CA . ARG A 1 88 ? -12.151 -5.406 -4.149 1.00 95.50 88 ARG A CA 1
ATOM 649 C C . ARG A 1 88 ? -11.926 -5.210 -5.651 1.00 95.50 88 ARG A C 1
ATOM 651 O O . ARG A 1 88 ? -11.378 -6.098 -6.294 1.00 95.50 88 ARG A O 1
ATOM 658 N N . GLN A 1 89 ? -12.339 -4.073 -6.209 1.00 93.56 89 GLN A N 1
ATOM 659 C CA . GLN A 1 89 ? -12.193 -3.784 -7.639 1.00 93.56 89 GLN A CA 1
ATOM 660 C C . GLN A 1 89 ? -10.736 -3.611 -8.094 1.00 93.56 89 GLN A C 1
ATOM 662 O O . GLN A 1 89 ? -10.472 -3.678 -9.289 1.00 93.56 89 GLN A O 1
ATOM 667 N N . MET A 1 90 ? -9.802 -3.390 -7.165 1.00 94.50 90 MET A N 1
ATOM 668 C CA . MET A 1 90 ? -8.372 -3.278 -7.467 1.00 94.50 90 MET A CA 1
ATOM 669 C C . MET A 1 90 ? -7.658 -4.634 -7.479 1.00 94.50 90 MET A C 1
ATOM 671 O O . MET A 1 90 ? -6.491 -4.713 -7.857 1.00 94.50 90 MET A O 1
ATOM 675 N N . ILE A 1 91 ? -8.337 -5.707 -7.067 1.00 93.19 91 ILE A N 1
ATOM 676 C CA . ILE A 1 91 ? -7.752 -7.044 -7.017 1.00 93.19 91 ILE A CA 1
ATOM 677 C C . ILE A 1 91 ? -7.776 -7.647 -8.421 1.00 93.19 91 ILE A C 1
ATOM 679 O O . ILE A 1 91 ? -8.832 -8.006 -8.945 1.00 93.19 91 ILE A O 1
ATOM 683 N N . LEU A 1 92 ? -6.592 -7.816 -9.009 1.00 89.50 92 LEU A N 1
ATOM 684 C CA . LEU A 1 92 ? -6.421 -8.608 -10.221 1.00 89.50 92 LEU A CA 1
ATOM 685 C C . LEU A 1 92 ? -6.530 -10.092 -9.858 1.00 89.50 92 LEU A C 1
ATOM 687 O O . LEU A 1 92 ? -5.700 -10.635 -9.133 1.00 89.50 92 LEU A O 1
ATOM 691 N N . SER A 1 93 ? -7.576 -10.749 -10.353 1.00 88.19 93 SER A N 1
ATOM 692 C CA . SER A 1 93 ? -7.813 -12.177 -10.146 1.00 88.19 93 SER A CA 1
ATOM 693 C C . SER A 1 93 ? -7.910 -12.885 -11.493 1.00 88.19 93 SER A C 1
ATOM 695 O O . SER A 1 93 ? -8.556 -12.393 -12.418 1.00 88.19 93 SER A O 1
ATOM 697 N N . GLY A 1 94 ? -7.256 -14.040 -11.616 1.00 82.94 94 GLY A N 1
ATOM 698 C CA . GLY A 1 94 ? -7.276 -14.862 -12.824 1.00 82.94 94 GLY A CA 1
ATOM 699 C C . GLY A 1 94 ? -8.614 -15.575 -13.006 1.00 82.94 94 GLY A C 1
ATOM 700 O O . GLY A 1 94 ? -8.734 -16.758 -12.704 1.00 82.94 94 GLY A O 1
ATOM 701 N N . GLY A 1 95 ? -9.627 -14.868 -13.502 1.00 71.88 95 GLY A N 1
ATOM 702 C CA . GLY A 1 95 ? -10.856 -15.477 -14.003 1.00 71.88 95 GLY A CA 1
ATOM 703 C C . GLY A 1 95 ? -10.685 -15.892 -15.463 1.00 71.88 95 GLY A C 1
ATOM 704 O O . GLY A 1 95 ? -10.303 -15.073 -16.298 1.00 71.88 95 GLY A O 1
ATOM 705 N N . ARG A 1 96 ? -10.995 -17.148 -15.805 1.00 55.97 96 ARG A N 1
ATOM 706 C CA . ARG A 1 96 ? -11.190 -17.546 -17.207 1.00 55.97 96 ARG A CA 1
ATOM 707 C C . ARG A 1 96 ? -12.422 -16.783 -17.703 1.00 55.97 96 ARG A C 1
ATOM 709 O O . ARG A 1 96 ? -13.535 -17.120 -17.314 1.00 55.97 96 ARG A O 1
ATOM 716 N N . GLY A 1 97 ? -12.213 -15.710 -18.466 1.00 49.16 97 GLY A N 1
ATOM 717 C CA . GLY A 1 97 ? -13.288 -14.883 -19.009 1.00 49.16 97 GLY A CA 1
ATOM 718 C C . GLY A 1 97 ? -14.247 -15.734 -19.836 1.00 49.16 97 GLY A C 1
ATOM 719 O O . GLY A 1 97 ? -13.879 -16.232 -20.896 1.00 49.16 97 GLY A O 1
ATOM 720 N N . GLY A 1 98 ? -15.450 -15.935 -19.311 1.00 54.09 98 GLY A N 1
ATOM 721 C CA . GLY A 1 98 ? -16.563 -16.570 -19.995 1.00 54.09 98 GLY A CA 1
ATOM 722 C C . GLY A 1 98 ? -17.807 -15.728 -19.768 1.00 54.09 98 GLY A C 1
ATOM 723 O O . GLY A 1 98 ? -18.408 -15.801 -18.698 1.00 54.09 98 GLY A O 1
ATOM 724 N N . ALA A 1 99 ? -18.140 -14.921 -20.769 1.00 42.84 99 ALA A N 1
ATOM 725 C CA . ALA A 1 99 ? -19.479 -14.448 -21.093 1.00 42.84 99 ALA A CA 1
ATOM 726 C C . ALA A 1 99 ? -19.493 -14.130 -22.591 1.00 42.84 99 ALA A C 1
ATOM 728 O O . ALA A 1 99 ? -18.550 -13.435 -23.034 1.00 42.84 99 ALA A O 1
#